Protein AF-A0A1H7J777-F1 (afdb_monomer_lite)

Secondary structure (DSSP, 8-state):
--------------TTTS--S-TT--HHHHHHHHHHHHHHHHTTPPSSHHHHHHHHHHHHHHHHHH--

Structure 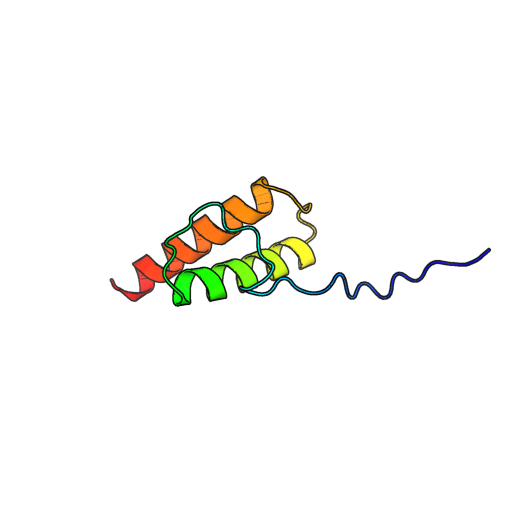(mmCIF, N/CA/C/O backbone):
data_AF-A0A1H7J777-F1
#
_entry.id   AF-A0A1H7J777-F1
#
loop_
_atom_site.group_PDB
_atom_site.id
_atom_site.type_symbol
_atom_site.label_atom_id
_atom_site.label_alt_id
_atom_s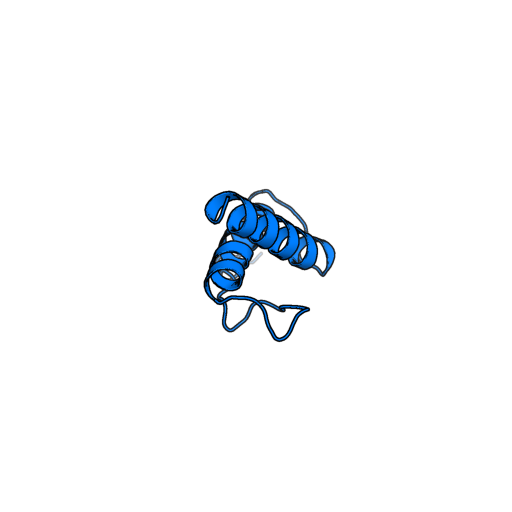ite.label_comp_id
_atom_site.label_asym_id
_atom_site.label_entity_id
_atom_site.label_seq_id
_atom_site.pdbx_PDB_ins_code
_atom_site.Cartn_x
_atom_site.Cartn_y
_atom_site.Cartn_z
_atom_site.occupancy
_atom_site.B_iso_or_equiv
_atom_site.auth_seq_id
_atom_site.auth_comp_id
_atom_site.auth_asym_id
_atom_site.auth_atom_id
_atom_site.pdbx_PDB_model_num
ATOM 1 N N . MET A 1 1 ? 14.699 12.503 -34.386 1.00 43.56 1 MET A N 1
ATOM 2 C CA . MET A 1 1 ? 14.728 11.682 -33.159 1.00 43.56 1 MET A CA 1
ATOM 3 C C . MET A 1 1 ? 13.553 12.134 -32.313 1.00 43.56 1 MET A C 1
ATOM 5 O O . MET A 1 1 ? 13.577 13.256 -31.824 1.00 43.56 1 MET A O 1
ATOM 9 N N . LYS A 1 2 ? 12.454 11.371 -32.294 1.00 36.94 2 LYS A N 1
ATOM 10 C CA . LYS A 1 2 ? 11.293 11.732 -31.476 1.00 36.94 2 LYS A CA 1
ATOM 11 C C . LYS A 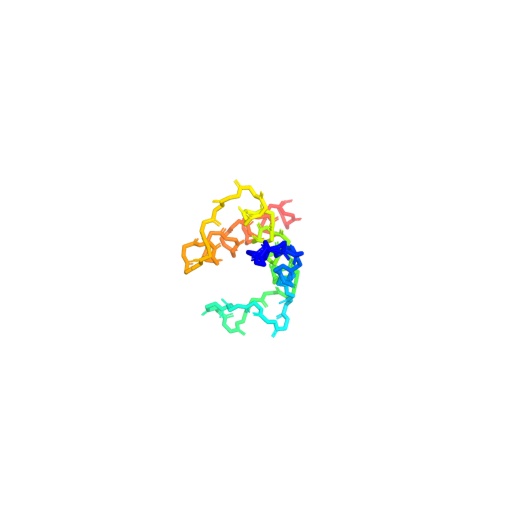1 2 ? 11.676 11.413 -30.037 1.00 36.94 2 LYS A C 1
ATOM 13 O O . LYS A 1 2 ? 11.776 10.247 -29.679 1.00 36.94 2 LYS A O 1
ATOM 18 N N . ILE A 1 3 ? 12.000 12.446 -29.268 1.00 48.31 3 ILE A N 1
ATOM 19 C CA . ILE A 1 3 ? 12.030 12.340 -27.816 1.00 48.31 3 ILE A CA 1
ATOM 20 C C . ILE A 1 3 ? 10.600 12.002 -27.406 1.00 48.31 3 ILE A C 1
ATOM 22 O O . ILE A 1 3 ? 9.707 12.838 -27.520 1.00 48.31 3 ILE A O 1
ATOM 26 N N . TYR A 1 4 ? 10.354 10.752 -27.025 1.00 39.97 4 TYR A N 1
ATOM 27 C CA . TYR A 1 4 ? 9.158 10.430 -26.268 1.00 39.97 4 TYR A CA 1
ATOM 28 C C . TYR A 1 4 ? 9.353 11.126 -24.926 1.00 39.97 4 TYR A C 1
ATOM 30 O O . TYR A 1 4 ? 9.944 10.573 -24.005 1.00 39.97 4 TYR A O 1
ATOM 38 N N . ARG A 1 5 ? 8.934 12.390 -24.839 1.00 43.97 5 ARG A N 1
ATOM 39 C CA . ARG A 1 5 ? 8.424 12.879 -23.571 1.00 43.97 5 ARG A CA 1
ATOM 40 C C . ARG A 1 5 ? 7.206 11.996 -23.342 1.00 43.97 5 ARG A C 1
ATOM 42 O O . ARG A 1 5 ? 6.173 12.210 -23.963 1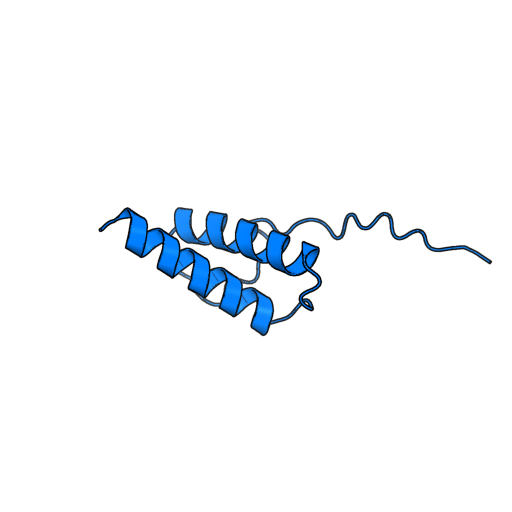.00 43.97 5 ARG A O 1
ATOM 49 N N . TYR A 1 6 ? 7.405 10.900 -22.614 1.00 44.59 6 TYR A N 1
ATOM 50 C CA . TYR A 1 6 ? 6.321 10.334 -21.841 1.00 44.59 6 TYR A CA 1
ATOM 51 C C . TYR A 1 6 ? 5.934 11.492 -20.933 1.00 44.59 6 TYR A C 1
ATOM 53 O O . TYR A 1 6 ? 6.645 11.811 -19.984 1.00 44.59 6 TYR A O 1
ATOM 61 N N . ASP A 1 7 ? 4.920 12.251 -21.339 1.00 47.56 7 ASP A N 1
ATOM 62 C CA .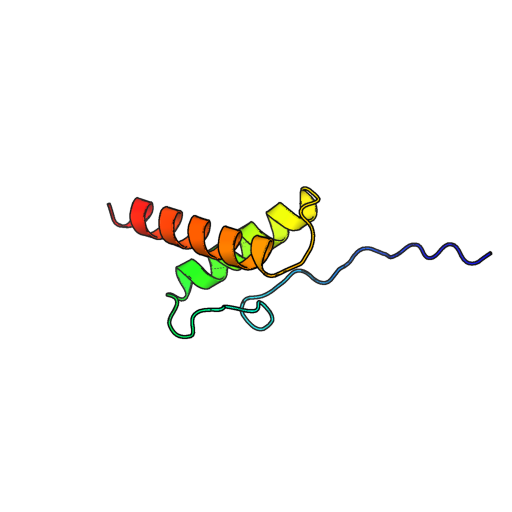 ASP A 1 7 ? 4.067 12.904 -20.369 1.00 47.56 7 ASP A CA 1
ATOM 63 C C . ASP A 1 7 ? 3.647 11.757 -19.443 1.00 47.56 7 ASP A C 1
ATOM 65 O O . ASP A 1 7 ? 2.817 10.929 -19.815 1.00 47.56 7 ASP A O 1
ATOM 69 N N . ASP A 1 8 ? 4.382 11.603 -18.340 1.00 50.88 8 ASP A N 1
ATOM 70 C CA . ASP A 1 8 ? 4.290 10.519 -17.360 1.00 50.88 8 ASP A CA 1
ATOM 71 C C . ASP A 1 8 ? 3.011 10.704 -16.532 1.00 50.88 8 ASP A C 1
ATOM 73 O O . ASP A 1 8 ? 2.993 10.688 -15.310 1.00 50.88 8 ASP A O 1
ATOM 77 N N . ASP A 1 9 ? 1.893 10.919 -17.222 1.00 53.09 9 ASP A N 1
ATOM 78 C CA . ASP A 1 9 ? 0.583 10.546 -16.730 1.00 53.09 9 ASP A CA 1
ATOM 79 C C . ASP A 1 9 ? 0.488 9.023 -16.930 1.00 53.09 9 ASP A C 1
ATOM 81 O O . ASP A 1 9 ? -0.300 8.503 -17.723 1.00 53.09 9 ASP A O 1
ATOM 85 N N . HIS A 1 10 ? 1.385 8.276 -16.273 1.00 57.44 10 HIS A N 1
ATOM 86 C CA . HIS A 1 10 ? 1.154 6.871 -15.980 1.00 57.44 10 HIS A CA 1
ATOM 87 C C . HIS A 1 10 ? -0.079 6.868 -15.081 1.00 57.44 10 HIS A C 1
ATOM 89 O O . HIS A 1 10 ? 0.017 7.095 -13.878 1.00 57.44 10 HIS A O 1
ATOM 95 N N . GLY A 1 11 ? -1.250 6.802 -15.729 1.00 65.69 11 GLY A N 1
ATOM 96 C CA . GLY A 1 11 ? -2.539 7.147 -15.146 1.00 65.69 11 GLY A CA 1
ATOM 97 C C . GLY A 1 11 ? -2.671 6.558 -13.753 1.00 65.69 11 GLY A C 1
ATOM 98 O O . GLY A 1 11 ? -2.655 5.337 -13.600 1.00 65.69 11 GLY A O 1
ATOM 99 N N . LYS A 1 12 ? -2.754 7.443 -12.753 1.00 81.94 12 LYS A N 1
ATOM 100 C CA . LYS A 1 12 ? -2.810 7.066 -11.338 1.00 81.94 12 LYS A CA 1
ATOM 101 C C . LYS A 1 12 ? -3.791 5.921 -11.150 1.00 81.94 12 LYS A C 1
ATOM 103 O O . LYS A 1 12 ? -4.915 5.966 -11.666 1.00 81.94 12 LYS A O 1
ATOM 108 N N . TRP A 1 13 ? -3.390 4.907 -10.388 1.00 89.06 13 TRP A N 1
ATOM 109 C CA . TRP A 1 13 ? -4.321 3.851 -10.035 1.00 89.06 13 TRP A CA 1
ATOM 110 C C . TRP A 1 13 ? -5.522 4.458 -9.321 1.00 89.06 13 TRP A C 1
ATOM 112 O O . TRP A 1 13 ? -5.412 5.417 -8.554 1.00 89.06 13 TRP A O 1
ATOM 122 N N . THR A 1 14 ? -6.678 3.869 -9.592 1.00 89.56 14 THR A N 1
ATOM 123 C CA . THR A 1 14 ? -7.936 4.146 -8.904 1.00 89.56 14 THR A CA 1
ATOM 124 C C . THR A 1 14 ? -8.439 2.841 -8.313 1.00 89.56 14 THR A C 1
ATOM 126 O O . THR A 1 14 ? -8.054 1.768 -8.777 1.00 89.56 14 THR A O 1
ATOM 129 N N . VAL A 1 15 ? -9.357 2.902 -7.350 1.00 87.88 15 VAL A N 1
ATOM 130 C CA . VAL A 1 15 ? -9.979 1.697 -6.767 1.00 87.88 15 VAL A CA 1
ATOM 131 C C . VAL A 1 15 ? -10.633 0.782 -7.813 1.00 87.88 15 VAL A C 1
ATOM 133 O O . VAL A 1 15 ? -10.782 -0.409 -7.583 1.00 87.88 15 VAL A O 1
ATOM 136 N N . ASN A 1 16 ? -10.979 1.307 -8.991 1.00 85.00 16 ASN A N 1
ATOM 137 C CA . ASN A 1 16 ? -11.571 0.518 -10.072 1.00 85.00 16 ASN A CA 1
ATOM 138 C C . ASN A 1 16 ? -10.537 -0.226 -10.935 1.00 85.00 16 ASN A C 1
ATOM 140 O O . ASN A 1 16 ? -10.903 -1.179 -11.615 1.00 85.00 16 ASN A O 1
ATOM 144 N N . ASN A 1 17 ? -9.278 0.227 -10.956 1.00 87.25 17 ASN A N 1
ATOM 145 C CA . ASN A 1 17 ? -8.215 -0.321 -11.813 1.00 87.25 17 ASN A CA 1
ATOM 146 C C . ASN A 1 17 ? -7.034 -0.899 -11.016 1.00 87.25 17 ASN A C 1
ATOM 148 O O . ASN A 1 17 ? -6.074 -1.401 -11.594 1.00 87.25 17 ASN A O 1
ATOM 152 N N . PHE A 1 18 ? -7.065 -0.791 -9.691 1.00 86.56 18 PHE A N 1
ATOM 153 C CA . PHE A 1 18 ? -6.016 -1.325 -8.843 1.00 86.56 18 PHE A CA 1
ATOM 154 C C . PHE A 1 18 ? -6.207 -2.835 -8.659 1.00 86.56 18 PHE A C 1
ATOM 156 O O . PHE A 1 18 ? -7.304 -3.261 -8.282 1.00 86.56 18 PHE A O 1
ATOM 163 N N . PRO A 1 19 ? -5.176 -3.657 -8.918 1.00 87.19 19 PRO A N 1
ATOM 164 C CA . PRO A 1 19 ? -5.271 -5.105 -8.793 1.00 87.19 19 PRO A CA 1
ATOM 165 C C . PRO A 1 19 ? -5.248 -5.507 -7.315 1.00 87.19 19 PRO A C 1
ATOM 167 O O . PRO A 1 19 ? -4.223 -5.888 -6.755 1.00 87.19 19 PRO A O 1
ATOM 170 N N . PHE A 1 20 ? -6.401 -5.412 -6.658 1.00 86.12 20 PHE A N 1
ATOM 171 C CA . PHE A 1 20 ? -6.560 -5.945 -5.314 1.00 86.12 20 PHE A CA 1
ATOM 172 C C . PHE A 1 20 ? -6.486 -7.474 -5.358 1.00 86.12 20 PHE A C 1
ATOM 174 O O . PHE A 1 20 ? -7.352 -8.124 -5.943 1.00 86.12 20 PHE A O 1
ATOM 181 N N . ASN A 1 21 ? -5.491 -8.050 -4.681 1.00 80.06 21 ASN A N 1
ATOM 182 C CA . ASN A 1 21 ? -5.388 -9.504 -4.510 1.00 80.06 21 ASN A CA 1
ATOM 183 C C . ASN A 1 21 ? -6.508 -10.078 -3.620 1.00 80.06 21 ASN A C 1
ATOM 185 O O . ASN A 1 21 ? -6.766 -11.280 -3.627 1.00 80.06 21 ASN A O 1
ATOM 189 N N . GLU A 1 22 ? -7.206 -9.226 -2.865 1.00 78.31 22 GLU A N 1
ATOM 190 C CA . GLU A 1 22 ? -8.280 -9.619 -1.958 1.00 78.31 22 GLU A CA 1
ATOM 191 C C . GLU A 1 22 ? -9.630 -9.059 -2.400 1.00 78.31 22 GLU A C 1
ATOM 193 O O . GLU A 1 22 ? -9.827 -7.849 -2.506 1.00 78.31 22 GLU A O 1
ATOM 198 N N . SER A 1 23 ? -10.603 -9.951 -2.588 1.00 70.44 23 SER A N 1
ATOM 199 C CA . SER A 1 23 ? -11.930 -9.589 -3.098 1.00 70.44 23 SER A CA 1
ATOM 200 C C . SER A 1 23 ? -12.836 -8.871 -2.086 1.00 70.44 23 SER A C 1
ATOM 202 O O . SER A 1 23 ? -13.853 -8.324 -2.491 1.00 70.44 23 SER A O 1
ATOM 204 N N . ASN A 1 24 ? -12.498 -8.865 -0.789 1.00 78.88 24 ASN A N 1
ATOM 205 C CA . ASN A 1 24 ? -13.336 -8.316 0.292 1.00 78.88 24 ASN A CA 1
ATOM 206 C C . ASN A 1 24 ? -12.568 -7.332 1.192 1.00 78.88 24 ASN A C 1
ATOM 208 O O . ASN A 1 24 ? -12.597 -7.433 2.418 1.00 78.88 24 ASN A O 1
ATOM 212 N N . LEU A 1 25 ? -11.855 -6.381 0.591 1.00 85.94 25 LEU A N 1
ATOM 213 C CA . LEU A 1 25 ? -11.261 -5.276 1.344 1.00 85.94 25 LEU A CA 1
ATOM 214 C C . LEU A 1 25 ? -12.326 -4.236 1.709 1.00 85.94 25 LEU A C 1
ATOM 216 O O . LEU A 1 25 ? -13.237 -3.957 0.931 1.00 85.94 25 LEU A O 1
ATOM 220 N N . ASN A 1 26 ? -12.192 -3.640 2.895 1.00 90.12 26 ASN A N 1
ATOM 221 C CA . ASN A 1 26 ? -13.013 -2.498 3.290 1.00 90.12 26 ASN A CA 1
ATOM 222 C C . ASN A 1 26 ? -12.794 -1.346 2.283 1.00 90.12 26 ASN A C 1
ATOM 224 O O . ASN A 1 26 ? -11.638 -1.088 1.938 1.00 90.12 26 ASN A O 1
ATOM 228 N N . PRO A 1 27 ? -13.844 -0.628 1.840 1.00 90.81 27 PRO A N 1
ATOM 229 C CA . PRO A 1 27 ? -13.703 0.505 0.923 1.00 90.81 27 PRO A CA 1
ATOM 230 C C . PRO A 1 27 ? -12.651 1.532 1.370 1.00 90.81 27 PRO A C 1
ATOM 232 O O . PRO A 1 27 ? -11.834 1.960 0.563 1.00 90.81 27 PRO A O 1
ATOM 235 N N . ASN A 1 28 ? -12.574 1.828 2.674 1.00 90.88 28 ASN A N 1
ATOM 236 C CA . ASN A 1 28 ? -11.572 2.754 3.216 1.00 90.88 28 ASN A CA 1
ATOM 237 C C . ASN A 1 28 ? -10.138 2.226 3.034 1.00 90.88 28 ASN A C 1
ATOM 239 O O . ASN A 1 28 ? -9.216 2.985 2.745 1.00 90.88 28 ASN A O 1
ATOM 243 N N . VAL A 1 29 ? -9.946 0.911 3.184 1.00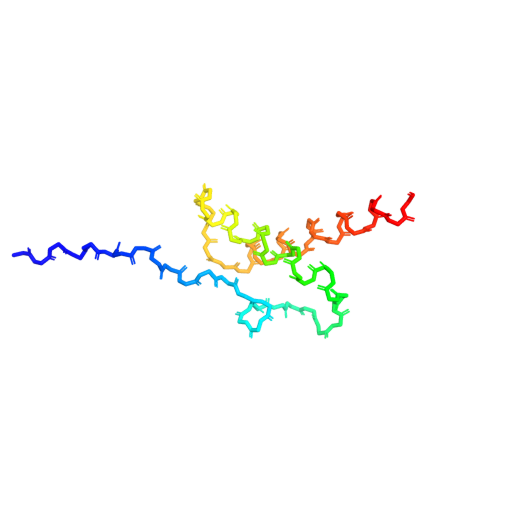 92.94 29 VAL A N 1
ATOM 244 C CA . VAL A 1 29 ? -8.652 0.250 2.959 1.00 92.94 29 VAL A CA 1
ATOM 245 C C . VAL A 1 29 ? -8.304 0.259 1.472 1.00 92.94 29 VAL A C 1
ATOM 247 O O . VAL A 1 29 ? -7.149 0.478 1.127 1.00 92.94 29 VAL A O 1
ATOM 250 N N . GLN A 1 30 ? -9.281 0.066 0.582 1.00 92.62 30 GLN A N 1
ATOM 251 C CA . GLN A 1 30 ? -9.068 0.118 -0.868 1.00 92.62 30 GLN A CA 1
ATOM 252 C C . GLN A 1 30 ? -8.616 1.506 -1.325 1.00 92.62 30 GLN A C 1
ATOM 254 O O . GLN A 1 30 ? -7.613 1.626 -2.028 1.00 92.62 30 GLN A O 1
ATOM 259 N N . GLU A 1 31 ? -9.319 2.555 -0.894 1.00 93.00 31 GLU A N 1
ATOM 260 C CA . GLU A 1 31 ? -8.958 3.940 -1.205 1.00 93.00 31 GLU A CA 1
ATOM 261 C C . GLU A 1 31 ? -7.556 4.272 -0.690 1.00 93.00 31 GLU A C 1
ATOM 263 O O . GLU A 1 31 ? -6.725 4.814 -1.425 1.00 93.00 31 GLU A O 1
ATOM 268 N N . LYS A 1 32 ? -7.251 3.865 0.547 1.00 94.50 32 LYS A N 1
ATOM 269 C CA . LYS A 1 32 ? -5.939 4.111 1.141 1.00 94.50 32 LYS A CA 1
ATOM 270 C C . LYS A 1 32 ? -4.820 3.321 0.462 1.00 94.50 32 LYS A C 1
ATOM 272 O O . LYS A 1 32 ? -3.735 3.861 0.261 1.00 94.50 32 LYS A O 1
ATOM 277 N N . ALA A 1 33 ? -5.067 2.073 0.075 1.00 94.44 33 ALA A N 1
ATOM 278 C CA . ALA A 1 33 ? -4.094 1.249 -0.640 1.00 94.44 33 ALA A CA 1
ATOM 279 C C . ALA A 1 33 ? -3.724 1.880 -1.982 1.00 94.44 33 ALA A C 1
ATOM 281 O O . ALA A 1 33 ? -2.548 1.966 -2.315 1.00 94.44 33 ALA A O 1
ATOM 282 N N . VAL A 1 34 ? -4.704 2.402 -2.715 1.00 93.31 34 VAL A N 1
ATOM 283 C CA . VAL A 1 34 ? -4.462 3.104 -3.979 1.00 93.31 34 VAL A CA 1
ATOM 284 C C . VAL A 1 34 ? -3.638 4.374 -3.773 1.00 93.31 34 VAL A C 1
ATOM 286 O O . VAL A 1 34 ? -2.701 4.628 -4.529 1.00 93.31 34 VAL A O 1
ATOM 289 N N . GLU A 1 35 ? -3.942 5.161 -2.739 1.00 93.69 35 GLU A N 1
ATOM 290 C CA . GLU A 1 35 ? -3.144 6.340 -2.382 1.00 93.69 35 GLU A CA 1
ATOM 291 C C . GLU A 1 35 ? -1.681 5.964 -2.094 1.00 93.69 35 GLU A C 1
ATOM 293 O O . GLU A 1 35 ? -0.758 6.582 -2.626 1.00 93.69 35 GLU A O 1
ATOM 298 N N . ILE A 1 36 ? -1.466 4.916 -1.295 1.00 94.38 36 ILE A N 1
ATOM 299 C CA . ILE A 1 36 ? -0.129 4.438 -0.929 1.00 94.38 36 ILE A CA 1
ATOM 300 C C . ILE A 1 36 ? 0.609 3.882 -2.149 1.00 94.38 36 ILE A C 1
ATOM 302 O O . ILE A 1 36 ? 1.794 4.156 -2.307 1.00 94.38 36 ILE A O 1
ATOM 306 N N . ALA A 1 37 ? -0.067 3.129 -3.012 1.00 93.06 37 ALA A N 1
ATOM 307 C CA . ALA A 1 37 ? 0.526 2.561 -4.215 1.00 93.06 37 ALA A CA 1
ATOM 308 C C . ALA A 1 37 ? 0.999 3.639 -5.191 1.00 93.06 37 ALA A C 1
ATOM 310 O O . ALA A 1 37 ? 2.140 3.592 -5.645 1.00 93.06 37 ALA A O 1
ATOM 311 N N . ASN A 1 38 ? 0.147 4.634 -5.459 1.00 91.31 38 ASN A N 1
ATOM 312 C CA . ASN A 1 38 ? 0.510 5.782 -6.287 1.00 91.31 38 ASN A CA 1
ATOM 313 C C . ASN A 1 38 ? 1.735 6.497 -5.708 1.00 91.31 38 ASN A C 1
ATOM 315 O O . ASN A 1 38 ? 2.684 6.769 -6.433 1.00 91.31 38 ASN A O 1
ATOM 319 N N . LYS A 1 39 ? 1.760 6.712 -4.387 1.00 92.06 39 LYS A N 1
ATOM 320 C CA . LYS A 1 39 ? 2.902 7.338 -3.721 1.00 92.06 39 LYS A CA 1
ATOM 321 C C . LYS A 1 39 ? 4.184 6.510 -3.845 1.00 92.06 39 LYS A C 1
ATOM 323 O O . LYS A 1 39 ? 5.222 7.065 -4.172 1.00 92.06 39 LYS A O 1
ATOM 328 N N . LEU A 1 40 ? 4.121 5.198 -3.607 1.00 90.94 40 LEU A N 1
ATOM 329 C CA . LEU A 1 40 ? 5.281 4.305 -3.733 1.00 90.94 40 LEU A CA 1
ATOM 330 C C . LEU A 1 40 ? 5.850 4.326 -5.155 1.00 90.94 40 LEU A C 1
ATOM 332 O O . LEU A 1 40 ? 7.065 4.341 -5.334 1.00 90.94 40 LEU A O 1
ATOM 336 N N . TYR A 1 41 ? 4.977 4.373 -6.157 1.00 88.88 41 TYR A N 1
ATOM 337 C CA . TYR A 1 41 ? 5.379 4.486 -7.552 1.00 88.88 41 TYR A CA 1
ATOM 338 C C . TYR A 1 41 ? 6.018 5.843 -7.867 1.00 88.88 41 TYR A C 1
ATOM 340 O O . TYR A 1 41 ? 7.076 5.887 -8.489 1.00 88.88 41 TYR A O 1
ATOM 348 N N . GLU A 1 42 ? 5.451 6.944 -7.359 1.00 87.44 42 GLU A N 1
ATOM 349 C CA . GLU A 1 42 ? 6.068 8.280 -7.433 1.00 87.44 42 GLU A CA 1
ATOM 350 C C . GLU A 1 42 ? 7.443 8.323 -6.730 1.00 87.44 42 GLU A C 1
ATOM 352 O O . GLU A 1 42 ? 8.335 9.060 -7.147 1.00 87.44 42 GLU A O 1
ATOM 357 N N . GLU A 1 43 ? 7.644 7.509 -5.688 1.00 87.81 43 GLU A N 1
ATOM 358 C CA . GLU A 1 43 ? 8.929 7.330 -4.994 1.00 87.81 43 GLU A CA 1
ATOM 359 C C . GLU A 1 43 ? 9.927 6.443 -5.771 1.00 87.81 43 GLU A C 1
ATOM 361 O O . GLU A 1 43 ? 11.088 6.326 -5.371 1.00 87.81 43 GLU A O 1
ATOM 366 N N . GLY A 1 44 ? 9.513 5.861 -6.902 1.00 86.31 44 GLY A N 1
ATOM 367 C CA . GLY A 1 44 ? 10.343 5.038 -7.780 1.00 86.31 44 GLY A CA 1
ATOM 368 C C . GLY A 1 44 ? 10.296 3.537 -7.488 1.00 86.31 44 GLY A C 1
ATOM 369 O O . GLY A 1 44 ? 11.161 2.805 -7.976 1.00 86.31 44 GLY A O 1
ATOM 370 N N . GLU A 1 45 ? 9.327 3.054 -6.701 1.00 86.31 45 GLU A N 1
ATOM 371 C CA . GLU A 1 45 ? 9.102 1.611 -6.580 1.00 86.31 45 GLU A CA 1
ATOM 372 C C . GLU A 1 45 ? 8.593 1.034 -7.909 1.00 86.31 45 GLU A C 1
ATOM 374 O O . GLU A 1 45 ? 7.709 1.614 -8.546 1.00 86.31 45 GLU A O 1
ATOM 379 N N . PRO A 1 46 ? 9.124 -0.123 -8.338 1.00 84.44 46 PRO A N 1
ATOM 380 C CA . PRO A 1 46 ? 8.698 -0.748 -9.576 1.00 84.44 46 PRO A CA 1
ATOM 381 C C . PRO A 1 46 ? 7.244 -1.218 -9.481 1.00 84.44 46 PRO A C 1
ATOM 383 O O . PRO A 1 46 ? 6.826 -1.804 -8.481 1.00 84.44 46 PRO A O 1
ATOM 386 N N . GLU A 1 47 ? 6.494 -1.010 -10.562 1.00 85.56 47 GLU A N 1
ATOM 387 C CA . GLU A 1 47 ? 5.169 -1.601 -10.731 1.00 85.56 47 GLU A CA 1
ATOM 388 C C . GLU A 1 47 ? 5.254 -3.135 -10.663 1.00 85.56 47 GLU A C 1
ATOM 390 O O . GLU A 1 47 ? 6.097 -3.757 -11.315 1.00 85.56 47 GLU A O 1
ATOM 395 N N . GLY A 1 48 ? 4.365 -3.746 -9.879 1.00 87.06 48 GLY A N 1
ATOM 396 C CA . GLY A 1 48 ? 4.220 -5.195 -9.784 1.00 87.06 48 GLY A CA 1
ATOM 397 C C . GLY A 1 48 ? 3.578 -5.638 -8.473 1.00 87.06 48 GLY A C 1
ATOM 398 O O . GLY A 1 48 ? 3.287 -4.815 -7.602 1.00 87.06 48 GLY A O 1
ATOM 399 N N . ASP A 1 49 ? 3.409 -6.954 -8.311 1.00 87.19 49 ASP A N 1
ATOM 400 C CA . ASP A 1 49 ? 2.770 -7.572 -7.139 1.00 87.19 49 ASP A CA 1
ATOM 401 C C . ASP A 1 49 ? 3.340 -7.074 -5.807 1.00 87.19 49 ASP A C 1
ATOM 403 O O . ASP A 1 49 ? 2.589 -6.786 -4.883 1.00 87.19 49 ASP A O 1
ATOM 407 N N . LEU A 1 50 ? 4.662 -6.881 -5.721 1.00 89.50 50 LEU A N 1
ATOM 408 C CA . LEU A 1 50 ? 5.312 -6.383 -4.505 1.00 89.50 50 LEU A CA 1
ATOM 409 C C . LEU A 1 50 ? 4.815 -4.992 -4.089 1.00 89.50 50 LEU A C 1
ATOM 411 O O . LEU A 1 50 ? 4.624 -4.751 -2.897 1.00 89.50 50 LEU A O 1
ATOM 415 N N . LEU A 1 51 ? 4.603 -4.086 -5.047 1.00 90.88 51 LEU A N 1
ATOM 416 C CA . LEU A 1 51 ? 4.078 -2.747 -4.777 1.00 90.88 51 LEU A CA 1
ATOM 417 C C . LEU A 1 51 ? 2.620 -2.837 -4.325 1.00 90.88 51 LEU A C 1
ATOM 419 O O . LEU A 1 51 ? 2.238 -2.186 -3.350 1.00 90.88 51 LEU A O 1
ATOM 423 N N . TYR A 1 52 ? 1.825 -3.677 -4.992 1.00 90.00 52 TYR A N 1
ATOM 424 C CA . TYR A 1 52 ? 0.408 -3.848 -4.687 1.00 90.00 52 TYR A CA 1
ATOM 425 C C . TYR A 1 52 ? 0.182 -4.449 -3.297 1.00 90.00 52 TYR A C 1
ATOM 427 O O . TYR A 1 52 ? -0.536 -3.860 -2.486 1.00 90.00 52 TYR A O 1
ATOM 435 N N . ASP A 1 53 ? 0.854 -5.557 -2.979 1.00 91.94 53 ASP A N 1
ATOM 436 C CA . ASP A 1 53 ? 0.780 -6.207 -1.668 1.00 91.94 53 ASP A CA 1
ATOM 437 C C . ASP A 1 53 ? 1.245 -5.267 -0.550 1.00 91.94 53 ASP A C 1
ATOM 439 O O . ASP A 1 53 ? 0.585 -5.138 0.484 1.00 91.94 53 ASP A O 1
ATOM 443 N N . LYS A 1 54 ? 2.342 -4.534 -0.769 1.00 93.38 54 LYS A N 1
ATOM 444 C CA . LYS A 1 54 ? 2.861 -3.569 0.209 1.00 93.38 54 LYS A CA 1
ATOM 445 C C . LYS A 1 54 ? 1.895 -2.414 0.450 1.00 93.38 54 LYS A C 1
ATOM 447 O O . LYS A 1 54 ? 1.744 -1.973 1.590 1.00 93.38 54 LYS A O 1
ATOM 452 N N . ALA A 1 55 ? 1.243 -1.917 -0.596 1.00 94.06 55 ALA A N 1
ATOM 453 C CA . ALA A 1 55 ? 0.266 -0.847 -0.473 1.00 94.06 55 ALA A CA 1
ATOM 454 C C . ALA A 1 55 ? -0.982 -1.297 0.303 1.00 94.06 55 ALA A C 1
ATOM 456 O O . ALA A 1 55 ? -1.432 -0.587 1.204 1.00 94.06 55 ALA A O 1
ATOM 457 N N . VAL A 1 56 ? -1.490 -2.501 0.017 1.00 93.31 56 VAL A N 1
ATOM 458 C CA . VAL A 1 56 ? -2.629 -3.097 0.733 1.00 93.31 56 VAL A CA 1
ATOM 459 C C . VAL A 1 56 ? -2.281 -3.379 2.194 1.00 93.31 56 VAL A C 1
ATOM 461 O O . VAL A 1 56 ? -3.069 -3.043 3.077 1.00 93.31 56 VAL A O 1
ATOM 464 N N . ALA A 1 57 ? -1.100 -3.938 2.475 1.00 93.94 57 ALA A N 1
ATOM 465 C CA . ALA A 1 57 ? -0.644 -4.198 3.839 1.00 93.94 57 ALA A CA 1
ATOM 466 C C . ALA A 1 57 ? -0.616 -2.911 4.677 1.00 93.94 57 ALA A C 1
ATOM 468 O O . ALA A 1 57 ? -1.273 -2.839 5.714 1.00 93.94 57 ALA A O 1
ATOM 469 N N . LYS A 1 58 ? 0.030 -1.855 4.166 1.00 94.56 58 LYS A N 1
ATOM 470 C CA . LYS A 1 58 ? 0.089 -0.554 4.849 1.00 94.56 58 LYS A CA 1
ATOM 471 C C . LYS A 1 58 ? -1.287 0.086 5.034 1.00 94.56 58 LYS A C 1
ATOM 473 O O . LYS A 1 58 ? -1.539 0.726 6.050 1.00 94.56 58 LYS A O 1
ATOM 478 N N . ALA A 1 59 ? -2.183 -0.067 4.060 1.00 94.69 59 ALA A N 1
ATOM 479 C CA . ALA A 1 59 ? -3.546 0.445 4.165 1.00 94.69 59 ALA A CA 1
ATOM 480 C C . ALA A 1 59 ? -4.356 -0.268 5.255 1.00 94.69 59 ALA A C 1
ATOM 482 O O . ALA A 1 59 ? -5.127 0.375 5.966 1.00 94.69 59 ALA A O 1
ATOM 483 N N . LYS A 1 60 ? -4.169 -1.584 5.405 1.00 92.44 60 LYS A N 1
ATOM 484 C CA . LYS A 1 60 ? -4.777 -2.363 6.489 1.00 92.44 60 LYS A CA 1
ATOM 485 C C . LYS A 1 60 ? -4.234 -1.953 7.849 1.00 92.44 60 LYS A C 1
ATOM 487 O O . LYS A 1 60 ? -5.026 -1.773 8.764 1.00 92.44 60 LYS A O 1
ATOM 492 N N . GLU A 1 61 ? -2.917 -1.797 7.972 1.00 93.44 61 GLU A N 1
ATOM 493 C CA . GLU A 1 61 ? -2.281 -1.328 9.208 1.00 93.44 61 GLU A CA 1
ATOM 494 C C . GLU A 1 61 ? -2.851 0.030 9.622 1.00 93.44 61 GLU A C 1
ATOM 496 O O . GLU A 1 61 ? -3.371 0.161 10.726 1.00 93.44 61 GLU A O 1
ATOM 501 N N . TRP A 1 62 ? -2.895 0.986 8.690 1.00 93.88 62 TRP A N 1
ATOM 502 C CA . TRP A 1 62 ? -3.494 2.299 8.926 1.00 93.88 62 TRP A CA 1
ATOM 503 C C . TRP A 1 62 ? -4.961 2.220 9.372 1.00 93.88 62 TRP A C 1
ATOM 505 O O . TRP A 1 62 ? -5.378 2.948 10.270 1.00 93.88 62 TRP A O 1
ATOM 515 N N . PHE A 1 63 ? -5.758 1.341 8.758 1.00 92.31 63 PHE A N 1
ATOM 516 C CA . PHE A 1 63 ? -7.163 1.172 9.127 1.00 92.31 63 PHE A CA 1
ATOM 517 C C . PHE A 1 63 ? -7.318 0.591 10.539 1.00 92.31 63 PHE A C 1
ATOM 519 O O . PHE A 1 63 ? -8.135 1.084 11.311 1.00 92.31 63 PHE A O 1
ATOM 526 N N . LEU A 1 64 ? -6.504 -0.408 10.895 1.00 89.81 64 LEU A N 1
ATOM 527 C CA . LEU A 1 64 ? -6.490 -0.998 12.236 1.00 89.81 64 LEU A CA 1
ATOM 528 C C . LEU A 1 64 ? -6.057 0.016 13.304 1.00 89.81 64 LEU A C 1
ATOM 530 O O . LEU A 1 64 ? -6.625 0.021 14.391 1.00 89.81 64 LEU A O 1
ATOM 534 N N . GLU A 1 65 ? -5.092 0.887 12.996 1.00 90.12 65 GLU A N 1
ATOM 535 C CA . GLU A 1 65 ? -4.664 1.967 13.895 1.00 90.12 65 GLU A CA 1
ATOM 536 C C . GLU A 1 65 ? -5.760 3.017 14.130 1.00 90.12 65 GLU A C 1
ATOM 538 O O . GLU A 1 65 ? -5.808 3.608 15.205 1.00 90.12 65 GLU A O 1
ATOM 543 N N . MET A 1 66 ? -6.648 3.259 13.158 1.00 82.88 66 MET A N 1
ATOM 544 C CA . MET A 1 66 ? -7.761 4.203 13.325 1.00 82.88 66 MET A CA 1
ATOM 545 C C . MET A 1 66 ? -8.942 3.651 14.135 1.00 82.88 66 MET A C 1
ATOM 547 O O . MET A 1 66 ? -9.716 4.445 14.666 1.00 82.88 66 MET A O 1
ATOM 551 N N . GLU A 1 67 ? -9.117 2.328 14.206 1.00 72.50 67 GLU A N 1
ATOM 552 C CA . GLU A 1 67 ? -10.167 1.696 15.024 1.00 72.50 67 GLU A CA 1
ATOM 553 C C . GLU A 1 67 ? -9.735 1.438 16.483 1.00 72.50 67 GLU A C 1
ATOM 555 O O . GLU A 1 67 ? -10.559 1.000 17.292 1.00 72.50 67 GLU A O 1
ATOM 560 N N . GLY A 1 68 ? -8.459 1.685 16.808 1.00 54.00 68 GLY A N 1
ATOM 561 C CA . GLY A 1 68 ? -7.844 1.448 18.121 1.00 54.00 68 GLY A CA 1
ATOM 562 C C . GLY A 1 68 ? -7.953 2.590 19.125 1.00 54.00 68 GLY A C 1
ATOM 563 O O . GLY A 1 68 ? -8.118 3.762 18.721 1.00 54.00 68 GLY A O 1
#

Foldseek 3Di:
DDPPPPPPCPPQDDLVRQPDPDPDDDPQLSRQLSVQLSVVVVVPDDDDPVSSVVSSVVSVVVVVVVVD

pLDDT: mean 81.81, std 16.31, range [36.94, 94.69]

Organism: Olivibacter domesticus (NCBI:txid407022)

Sequence (68 aa):
MKIYRYDDDHGKWTVNNFPFNESNLNPNVQEKAVEIANKLYEEGEPEGDLLYDKAVAKAKEWFLEMEG

Radius of gyration: 13.96 Å; chains: 1; bounding box: 28×22×51 Å